Protein AF-A0A1A7ZUZ5-F1 (afdb_monomer)

Foldseek 3Di:
DKDKDFQCPDVVGAFQQQKAKPQNVHTFPDDPRGMTIGDDDLPDRPWDWDDDPFWIKTKMKIAGDPPPRPDDPDDDDDDGPDIDMDIDIGTPVNVPD

Sequence (97 aa):
MTVVANPASTWPTVQPERTSLLDRTCKPKQTDGVRVLFEFNVNSCGTKAMAGDWYVVYENEILHDRLLIADGPNFISREPQFKVTARCFYPLSAINR

Solvent-accessible surface area (backbone atoms only — not comparable to full-atom values): 5851 Å² total; per-residue (Å²): 80,78,48,76,48,59,45,39,77,44,86,76,65,37,62,36,89,59,32,21,36,65,27,72,86,40,54,59,76,44,69,80,79,38,31,29,32,39,72,49,60,66,81,39,56,67,31,44,77,45,82,55,98,62,31,37,36,35,37,41,34,43,35,44,65,73,93,70,62,87,68,62,97,84,77,86,77,90,70,70,92,45,72,46,80,48,75,47,81,41,48,52,80,73,75,66,129

Mean predicted aligned error: 6.97 Å

Organism: Nothobranchius furzeri (NCBI:txid105023)

Structure (mmCIF, N/CA/C/O backbone):
data_AF-A0A1A7ZUZ5-F1
#
_entry.id   AF-A0A1A7ZUZ5-F1
#
loop_
_atom_site.group_PDB
_atom_site.id
_atom_site.type_symbol
_atom_site.label_atom_id
_atom_site.label_alt_id
_atom_site.label_comp_id
_atom_site.label_asym_id
_atom_site.label_entity_id
_atom_site.label_seq_id
_atom_site.pdbx_PDB_ins_code
_atom_site.Cartn_x
_atom_site.Cartn_y
_atom_site.Cartn_z
_atom_site.occupancy
_atom_site.B_iso_or_equiv
_atom_site.auth_seq_id
_atom_site.auth_comp_id
_atom_site.auth_asym_id
_atom_site.auth_atom_id
_atom_site.pdbx_PDB_model_num
ATOM 1 N N . MET A 1 1 ? 3.256 -7.532 -3.688 1.00 92.75 1 MET A N 1
ATOM 2 C CA . MET A 1 1 ? 3.756 -6.504 -2.758 1.00 92.75 1 MET A CA 1
ATOM 3 C C . MET A 1 1 ? 3.112 -6.738 -1.409 1.00 92.75 1 MET A C 1
ATOM 5 O O . MET A 1 1 ? 1.913 -6.996 -1.363 1.00 92.75 1 MET A O 1
ATOM 9 N N . THR A 1 2 ? 3.909 -6.671 -0.346 1.00 97.12 2 THR A N 1
ATOM 10 C CA . THR A 1 2 ? 3.438 -6.854 1.028 1.00 97.12 2 THR A CA 1
ATOM 11 C C . THR A 1 2 ? 3.818 -5.623 1.832 1.00 97.12 2 THR A C 1
ATOM 13 O O . THR A 1 2 ? 4.984 -5.233 1.833 1.00 97.12 2 THR A O 1
ATOM 16 N N . VAL A 1 3 ? 2.839 -4.994 2.478 1.00 96.94 3 VAL A N 1
ATOM 17 C CA . VAL A 1 3 ? 3.035 -3.764 3.253 1.00 96.94 3 VAL A CA 1
ATOM 18 C C . VAL A 1 3 ? 2.456 -3.962 4.643 1.00 96.94 3 VAL A C 1
ATOM 20 O O . VAL A 1 3 ? 1.303 -4.367 4.781 1.00 96.94 3 VAL A O 1
ATOM 23 N N . VAL A 1 4 ? 3.256 -3.653 5.663 1.00 96.69 4 VAL A N 1
ATOM 24 C CA . VAL A 1 4 ? 2.815 -3.604 7.058 1.00 96.69 4 VAL A CA 1
ATOM 25 C C . VAL A 1 4 ? 2.927 -2.171 7.548 1.00 96.69 4 VAL A C 1
ATOM 27 O O . VAL A 1 4 ? 3.972 -1.543 7.394 1.00 96.69 4 VAL A O 1
ATOM 30 N N . ALA A 1 5 ? 1.855 -1.657 8.141 1.00 94.75 5 ALA A N 1
ATOM 31 C CA . ALA A 1 5 ? 1.827 -0.326 8.735 1.00 94.75 5 ALA A CA 1
AT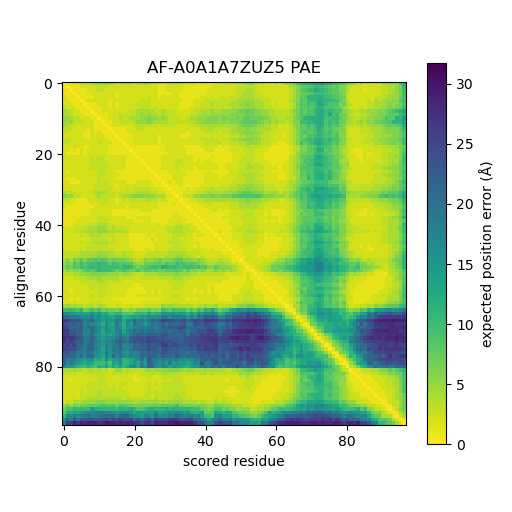OM 32 C C . ALA A 1 5 ? 1.179 -0.373 10.119 1.00 94.75 5 ALA A C 1
ATOM 34 O O . ALA A 1 5 ? 0.409 -1.284 10.414 1.00 94.75 5 ALA A O 1
ATOM 35 N N . ASN A 1 6 ? 1.478 0.620 10.954 1.00 95.06 6 ASN A N 1
ATOM 36 C CA . ASN A 1 6 ? 0.934 0.767 12.304 1.00 95.06 6 ASN A CA 1
ATOM 37 C C . ASN A 1 6 ? 0.063 2.039 12.401 1.00 95.06 6 ASN A C 1
ATOM 39 O O . ASN A 1 6 ? 0.508 3.045 12.957 1.00 95.06 6 ASN A O 1
ATOM 43 N N . PRO A 1 7 ? -1.144 2.036 11.803 1.00 91.62 7 PRO A N 1
ATOM 44 C CA . PRO A 1 7 ? -2.026 3.202 11.794 1.00 91.62 7 PRO A CA 1
ATOM 45 C C . PRO A 1 7 ? -2.550 3.578 13.187 1.00 91.62 7 PRO A C 1
ATOM 47 O O . PRO A 1 7 ? -2.752 4.756 13.451 1.00 91.62 7 PRO A O 1
ATOM 50 N N . ALA A 1 8 ? -2.705 2.632 14.120 1.00 91.50 8 ALA A N 1
ATOM 51 C CA . ALA A 1 8 ? -3.218 2.950 15.457 1.00 91.50 8 ALA A CA 1
ATOM 52 C C . ALA A 1 8 ? -2.251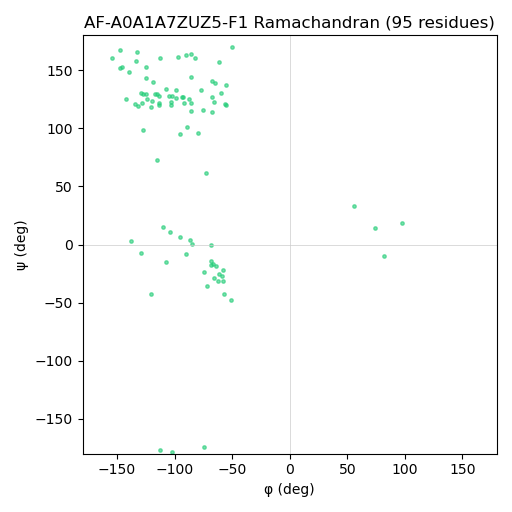 3.805 16.302 1.00 91.50 8 ALA A C 1
ATOM 54 O O . ALA A 1 8 ? -2.652 4.369 17.316 1.00 91.50 8 ALA A O 1
ATOM 55 N N . SER A 1 9 ? -0.982 3.916 15.896 1.00 90.31 9 SER A N 1
ATOM 56 C CA . SER A 1 9 ? 0.027 4.724 16.599 1.00 90.31 9 SER A CA 1
ATOM 57 C C . SER A 1 9 ? 0.047 6.198 16.183 1.00 90.31 9 SER A C 1
ATOM 59 O O . SER A 1 9 ? 0.915 6.943 16.635 1.00 90.31 9 SER A O 1
ATOM 61 N N . THR A 1 10 ? -0.864 6.637 15.310 1.00 85.75 10 THR A N 1
ATOM 62 C CA . THR A 1 10 ? -0.986 8.052 14.938 1.00 85.75 10 THR A CA 1
ATOM 63 C C . THR A 1 10 ? -1.867 8.831 15.909 1.00 85.75 10 THR A C 1
ATOM 65 O O . THR A 1 10 ? -2.654 8.261 16.664 1.00 85.75 10 THR A O 1
ATOM 68 N N . TRP A 1 11 ? -1.765 10.158 15.846 1.00 79.19 11 TRP A N 1
ATOM 69 C CA . TRP A 1 11 ? -2.717 11.078 16.457 1.00 79.19 11 TRP A CA 1
ATOM 70 C C . TRP A 1 11 ? -3.349 11.959 15.364 1.00 79.19 11 TRP A C 1
ATOM 72 O O . TRP A 1 11 ? -2.597 12.632 14.655 1.00 79.19 11 TRP A O 1
ATOM 82 N N . PRO A 1 12 ? -4.685 11.980 15.213 1.00 80.44 12 PRO A N 1
ATOM 83 C CA . PRO A 1 12 ? -5.657 11.120 15.891 1.00 80.44 12 PRO A CA 1
ATOM 84 C C . PRO A 1 12 ? -5.450 9.630 15.559 1.00 80.44 12 PRO A C 1
ATOM 86 O O . PRO A 1 12 ? -4.832 9.275 14.549 1.00 80.44 12 PRO A O 1
ATOM 89 N N . THR A 1 13 ? -5.930 8.753 16.444 1.00 85.75 13 THR A N 1
ATOM 90 C CA . THR A 1 13 ? -5.797 7.299 16.279 1.00 85.75 13 THR A CA 1
ATOM 91 C C . THR A 1 13 ? -6.594 6.827 15.070 1.00 85.75 13 THR A C 1
ATOM 93 O O . THR A 1 13 ? -7.810 7.009 15.005 1.00 85.75 13 THR A O 1
ATOM 96 N N . VAL A 1 14 ? -5.915 6.181 14.123 1.00 88.50 14 VAL A N 1
ATOM 97 C CA . VAL A 1 14 ? -6.549 5.614 12.932 1.00 88.50 14 VAL A CA 1
ATOM 98 C C . VAL A 1 14 ? -6.918 4.163 13.191 1.00 88.50 14 VAL A C 1
ATOM 100 O O . VAL A 1 14 ? -6.066 3.351 13.544 1.00 88.50 14 VAL A O 1
ATOM 103 N N . GLN A 1 15 ? -8.187 3.828 12.957 1.00 90.62 15 GLN A N 1
ATOM 104 C CA . GLN A 1 15 ? -8.686 2.456 13.030 1.00 90.62 15 GLN A CA 1
ATOM 105 C C . GLN A 1 15 ? -8.075 1.601 11.904 1.00 90.62 15 GLN A C 1
ATOM 107 O O . GLN A 1 15 ? -8.368 1.867 10.728 1.00 90.62 15 GLN A O 1
ATOM 112 N N . PRO A 1 16 ? -7.241 0.592 12.226 1.00 93.31 16 PRO A N 1
ATOM 113 C CA . PRO A 1 16 ? -6.566 -0.259 11.245 1.00 93.31 16 PRO A CA 1
ATOM 114 C C . PRO A 1 16 ? -7.513 -0.859 10.196 1.00 93.31 16 PRO A C 1
ATOM 116 O O . PRO A 1 16 ? -7.279 -0.737 8.992 1.00 93.31 16 PRO A O 1
ATOM 119 N N . GLU A 1 17 ? -8.633 -1.432 10.632 1.00 92.50 17 GLU A N 1
ATOM 120 C CA . GLU A 1 17 ? -9.645 -2.078 9.789 1.00 92.50 17 GLU A CA 1
ATOM 121 C C . GLU A 1 17 ? -10.349 -1.125 8.811 1.00 92.50 17 GLU A C 1
ATOM 123 O O . GLU A 1 17 ? -10.930 -1.559 7.817 1.00 92.50 17 GLU A O 1
ATOM 128 N N . ARG A 1 18 ? -10.273 0.184 9.063 1.00 90.38 18 ARG A N 1
ATOM 129 C CA . ARG A 1 18 ? -10.868 1.229 8.219 1.00 90.38 18 ARG A CA 1
ATOM 130 C C . ARG A 1 18 ? -9.889 1.828 7.220 1.00 90.38 18 ARG A C 1
ATOM 132 O O . ARG A 1 18 ? -10.218 2.804 6.546 1.00 90.38 18 ARG A O 1
ATOM 139 N N . THR A 1 19 ? -8.687 1.275 7.128 1.00 93.44 19 THR A N 1
ATOM 140 C CA . THR A 1 19 ? -7.741 1.653 6.083 1.00 93.44 19 THR A CA 1
ATOM 141 C C . THR A 1 19 ? -8.028 0.912 4.776 1.00 93.44 19 THR A C 1
ATOM 143 O O . THR A 1 19 ? -8.717 -0.109 4.736 1.00 93.44 19 THR A O 1
ATOM 146 N N . SER A 1 20 ? -7.523 1.442 3.672 1.00 95.31 20 SER A N 1
ATOM 147 C CA . SER A 1 20 ? -7.531 0.788 2.364 1.00 95.31 20 SER A CA 1
ATOM 148 C C . SER A 1 20 ? -6.287 1.180 1.583 1.00 95.31 20 SER A C 1
ATOM 150 O O . SER A 1 20 ? -5.615 2.146 1.939 1.00 95.31 20 SER A O 1
ATOM 152 N N . LEU A 1 21 ? -6.019 0.479 0.486 1.00 96.38 21 LEU A N 1
ATOM 153 C CA . LEU A 1 21 ? -5.080 0.964 -0.526 1.00 96.38 21 LEU A CA 1
ATOM 154 C C . LEU A 1 21 ? -5.710 2.093 -1.365 1.00 96.38 21 LEU A C 1
ATOM 156 O O . LEU A 1 21 ? -6.825 2.551 -1.067 1.00 96.38 21 LEU A O 1
ATOM 160 N N . LEU A 1 22 ? -4.999 2.545 -2.407 1.00 95.31 22 LEU A N 1
ATOM 161 C CA . LEU A 1 22 ? -5.482 3.598 -3.308 1.00 95.31 22 LEU A CA 1
ATOM 162 C C . LEU A 1 22 ? -6.825 3.215 -3.953 1.00 95.31 22 LEU A C 1
ATOM 164 O O . LEU A 1 22 ? -7.745 4.031 -4.001 1.00 95.31 22 LEU A O 1
ATOM 168 N N . ASP A 1 23 ? -6.957 1.960 -4.389 1.00 95.81 23 ASP A N 1
ATOM 169 C CA . ASP A 1 23 ? -8.262 1.361 -4.662 1.00 95.81 23 ASP A CA 1
ATOM 170 C C . ASP A 1 23 ? -8.961 1.008 -3.340 1.00 95.81 23 ASP A C 1
ATOM 172 O O . ASP A 1 23 ? -8.512 0.147 -2.578 1.00 95.81 23 ASP A O 1
ATOM 176 N N . ARG A 1 24 ? -10.097 1.663 -3.075 1.00 93.19 24 ARG A N 1
ATOM 177 C CA . ARG A 1 24 ? -10.848 1.535 -1.817 1.00 93.19 24 ARG A CA 1
ATOM 178 C C . ARG A 1 24 ? -11.469 0.154 -1.601 1.00 93.19 24 ARG A C 1
ATOM 180 O O . ARG A 1 24 ? -11.827 -0.158 -0.459 1.00 93.19 24 ARG A O 1
ATOM 187 N N . THR A 1 25 ? -11.581 -0.659 -2.654 1.00 95.25 25 THR A N 1
ATOM 188 C CA . THR A 1 25 ? -12.026 -2.058 -2.570 1.00 95.25 25 THR A CA 1
ATOM 189 C C . THR A 1 25 ? -10.944 -2.973 -1.988 1.00 95.25 25 THR A C 1
ATOM 191 O O . THR A 1 25 ? -11.266 -3.985 -1.367 1.00 95.25 25 THR A O 1
ATOM 194 N N . CYS A 1 26 ? -9.668 -2.587 -2.090 1.00 96.88 26 CYS A N 1
ATOM 195 C CA . CYS A 1 26 ? -8.555 -3.316 -1.496 1.00 96.88 26 CYS A CA 1
ATOM 196 C C . CYS A 1 26 ? -8.432 -3.009 0.003 1.00 96.88 26 CYS A C 1
ATOM 198 O O . CYS A 1 26 ? -7.840 -2.007 0.421 1.00 96.88 26 CYS A O 1
ATOM 200 N N . LYS A 1 27 ? -9.018 -3.892 0.816 1.00 96.00 27 LYS A N 1
ATOM 201 C CA . LYS A 1 27 ? -8.989 -3.854 2.286 1.00 96.00 27 LYS A CA 1
ATOM 202 C C . LYS A 1 27 ? -7.789 -4.624 2.864 1.00 96.00 27 LYS A C 1
ATOM 204 O O . LYS A 1 27 ? -7.175 -5.411 2.139 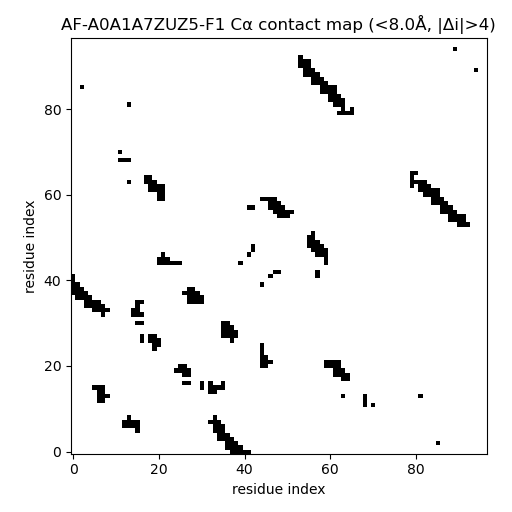1.00 96.00 27 LYS A O 1
ATOM 209 N N . PRO A 1 28 ? -7.425 -4.397 4.142 1.00 97.06 28 PRO A N 1
ATOM 210 C CA . PRO A 1 28 ? -6.365 -5.155 4.798 1.00 97.06 28 PRO A CA 1
ATOM 211 C C . PRO A 1 28 ? -6.634 -6.659 4.724 1.00 97.06 28 PRO A C 1
ATOM 213 O O . PRO A 1 28 ? -7.754 -7.107 4.967 1.00 97.06 28 PRO A O 1
ATOM 216 N N . LYS A 1 29 ? -5.594 -7.445 4.436 1.00 97.69 29 LYS A N 1
ATOM 217 C CA . LYS A 1 29 ? -5.647 -8.912 4.499 1.00 97.69 29 LYS A CA 1
ATOM 218 C C . LYS A 1 29 ? -5.700 -9.396 5.948 1.00 97.69 29 LYS A C 1
ATOM 220 O O . LYS A 1 29 ? -6.350 -10.392 6.243 1.00 97.69 29 LYS A O 1
ATOM 225 N N . GLN A 1 30 ? -5.007 -8.694 6.845 1.00 97.62 30 GLN A N 1
ATOM 226 C CA . GLN A 1 30 ? -4.998 -8.978 8.277 1.00 97.62 30 GLN A CA 1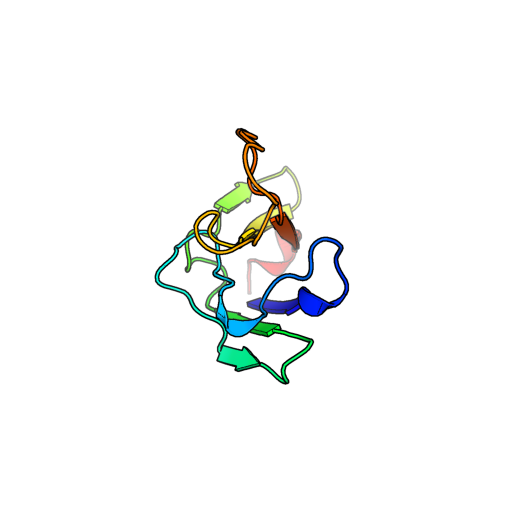
ATOM 227 C C . GLN A 1 30 ? -4.836 -7.687 9.083 1.00 97.62 30 GLN A C 1
ATOM 229 O O . GLN A 1 30 ? -4.213 -6.725 8.628 1.00 97.62 30 GLN A O 1
ATOM 234 N N . THR A 1 31 ? -5.368 -7.691 10.301 1.00 95.56 31 THR A N 1
ATOM 235 C CA . THR A 1 31 ? -5.115 -6.680 11.327 1.00 95.56 31 THR A CA 1
ATOM 236 C C . THR A 1 31 ? -4.976 -7.348 12.696 1.00 95.56 31 THR A C 1
ATOM 238 O O . THR A 1 31 ? -5.587 -8.389 12.935 1.00 95.56 31 THR A O 1
ATOM 241 N N . ASP A 1 32 ? -4.158 -6.768 13.575 1.00 94.00 32 ASP A N 1
ATOM 242 C CA . ASP A 1 32 ? -4.013 -7.160 14.987 1.00 94.00 32 ASP A CA 1
ATOM 243 C C . ASP A 1 32 ? -4.588 -6.096 15.952 1.00 94.00 32 ASP A C 1
ATOM 245 O O . ASP A 1 32 ? -4.289 -6.100 17.143 1.00 94.00 32 ASP A O 1
ATOM 249 N N . GLY A 1 33 ? -5.395 -5.160 15.435 1.00 89.06 33 GLY A N 1
ATOM 250 C CA . GLY A 1 33 ? -5.940 -4.024 16.189 1.00 89.06 33 GLY A CA 1
ATOM 251 C C . GLY A 1 33 ? -4.978 -2.840 16.340 1.00 89.06 33 GLY A C 1
ATOM 252 O O . GLY A 1 33 ? -5.408 -1.756 16.726 1.00 89.06 33 GLY A O 1
ATOM 253 N N . VAL A 1 34 ? -3.701 -2.999 15.976 1.00 93.75 34 VAL A N 1
ATOM 254 C CA . VAL A 1 34 ? -2.691 -1.925 15.988 1.00 93.75 34 VAL A CA 1
ATOM 255 C C . VAL A 1 34 ? -2.114 -1.700 14.587 1.00 93.75 34 VAL A C 1
ATOM 257 O O . VAL A 1 34 ? -1.954 -0.573 14.113 1.00 93.75 34 VAL A O 1
ATOM 260 N N . ARG A 1 35 ? -1.833 -2.800 13.897 1.00 96.12 35 ARG A N 1
ATOM 261 C CA . ARG A 1 35 ? -1.193 -2.893 12.595 1.00 96.12 35 ARG A CA 1
ATOM 262 C C . ARG A 1 35 ? -2.161 -3.417 11.547 1.00 96.12 35 ARG A C 1
ATOM 264 O O . ARG A 1 35 ? -3.168 -4.069 11.835 1.00 96.12 35 ARG A O 1
ATOM 271 N N . VAL A 1 36 ? -1.798 -3.148 10.302 1.00 97.00 36 VAL A N 1
ATOM 272 C CA . VAL A 1 36 ? -2.445 -3.681 9.105 1.00 97.00 36 VAL A CA 1
ATOM 273 C C . VAL A 1 36 ? -1.421 -4.376 8.233 1.00 97.00 36 VAL A C 1
ATOM 275 O O . VAL A 1 36 ? -0.292 -3.903 8.103 1.00 97.00 36 VAL A O 1
ATOM 278 N N . LEU A 1 37 ? -1.843 -5.473 7.614 1.00 97.94 37 LEU A N 1
ATOM 279 C CA . LEU A 1 37 ? -1.129 -6.170 6.557 1.00 97.94 37 LEU A CA 1
ATOM 280 C C . LEU A 1 37 ? -1.926 -6.038 5.262 1.00 97.94 37 LEU A C 1
ATOM 282 O O . LEU A 1 37 ? -3.067 -6.496 5.179 1.00 97.94 37 LEU A O 1
ATOM 286 N N . PHE A 1 38 ? -1.298 -5.479 4.236 1.00 98.19 38 PHE A N 1
ATOM 287 C CA . PHE A 1 38 ? -1.783 -5.535 2.863 1.00 98.19 38 PHE A CA 1
ATOM 288 C C . PHE A 1 38 ? -0.906 -6.478 2.050 1.00 98.19 38 PHE A C 1
ATOM 290 O O . PHE A 1 38 ? 0.320 -6.390 2.095 1.00 98.19 38 PHE A O 1
ATOM 297 N N . GLU A 1 39 ? -1.541 -7.346 1.271 1.00 98.00 39 GLU A N 1
ATOM 298 C CA . GLU A 1 39 ? -0.879 -8.220 0.308 1.00 98.00 39 GLU A CA 1
ATOM 299 C C . GLU A 1 39 ? -1.663 -8.166 -1.001 1.00 98.00 39 GLU A C 1
ATOM 301 O O . GLU A 1 39 ? -2.862 -8.433 -1.026 1.00 98.00 39 GLU A O 1
ATOM 306 N N . PHE A 1 40 ? -0.996 -7.753 -2.074 1.00 97.31 40 PHE A N 1
ATOM 307 C CA . PHE A 1 40 ? -1.629 -7.490 -3.366 1.00 97.31 40 PHE A CA 1
ATOM 308 C C . PHE A 1 40 ? -0.622 -7.652 -4.507 1.00 97.31 40 PHE A C 1
ATOM 310 O O . PHE A 1 40 ? 0.596 -7.601 -4.295 1.00 97.31 40 PHE A O 1
ATOM 317 N N . ASN A 1 41 ? -1.104 -7.844 -5.737 1.00 96.50 41 ASN A N 1
ATOM 318 C CA . ASN A 1 41 ? -0.222 -7.853 -6.905 1.00 96.50 41 ASN A CA 1
ATOM 319 C C . ASN A 1 41 ? 0.354 -6.446 -7.126 1.00 96.50 41 ASN A C 1
ATOM 321 O O . ASN A 1 41 ? -0.364 -5.458 -6.991 1.00 96.50 41 ASN A O 1
ATOM 325 N N . VAL A 1 42 ? 1.632 -6.352 -7.494 1.00 94.50 42 VAL A N 1
ATOM 326 C CA . VAL A 1 42 ? 2.348 -5.086 -7.702 1.00 94.50 42 VAL A CA 1
ATOM 327 C C . VAL A 1 42 ? 1.690 -4.176 -8.754 1.00 94.50 42 VAL A C 1
ATOM 329 O O . VAL A 1 42 ? 1.884 -2.972 -8.720 1.00 94.50 42 VAL A O 1
ATOM 332 N N . ASN A 1 43 ? 0.879 -4.719 -9.664 1.00 93.88 43 ASN A N 1
ATOM 333 C CA . ASN A 1 43 ? 0.149 -3.958 -10.686 1.00 93.88 43 ASN A CA 1
ATOM 334 C C . ASN A 1 43 ? -1.356 -3.777 -10.386 1.00 93.88 43 ASN A C 1
ATOM 336 O O . ASN A 1 43 ? -2.109 -3.361 -11.261 1.00 93.88 43 ASN A O 1
ATOM 340 N N . SER A 1 44 ? -1.807 -4.113 -9.174 1.00 97.12 44 SER A N 1
ATOM 341 C CA . SER A 1 44 ? -3.219 -4.075 -8.758 1.00 97.12 44 SER A CA 1
ATOM 342 C C . SER A 1 44 ? -3.487 -2.999 -7.696 1.00 97.12 44 SER A C 1
ATOM 344 O O . SER A 1 44 ? -2.586 -2.242 -7.334 1.00 97.12 44 SER A O 1
ATOM 346 N N . CYS A 1 45 ? -4.722 -2.910 -7.190 1.00 97.69 45 CYS A N 1
ATOM 347 C CA . CYS A 1 45 ? -5.120 -2.019 -6.089 1.00 97.69 45 CYS A CA 1
ATOM 348 C C . CYS A 1 45 ? -4.808 -0.528 -6.310 1.00 97.69 45 CYS A C 1
ATOM 350 O O . CYS A 1 45 ? -4.482 0.202 -5.370 1.00 97.69 45 CYS A O 1
ATOM 352 N N . GLY A 1 46 ? -4.873 -0.078 -7.566 1.00 97.44 46 GLY A N 1
ATOM 353 C CA . GLY A 1 46 ? -4.557 1.297 -7.952 1.00 97.44 46 GLY A CA 1
ATOM 354 C C . GLY A 1 46 ? -3.060 1.629 -7.952 1.00 97.44 46 GLY A C 1
ATOM 355 O O . GLY A 1 46 ? -2.705 2.802 -7.996 1.00 97.44 46 GLY A O 1
ATOM 356 N N . THR A 1 47 ? -2.168 0.635 -7.892 1.00 97.94 47 THR A N 1
ATOM 357 C CA . THR A 1 47 ? -0.716 0.879 -7.885 1.00 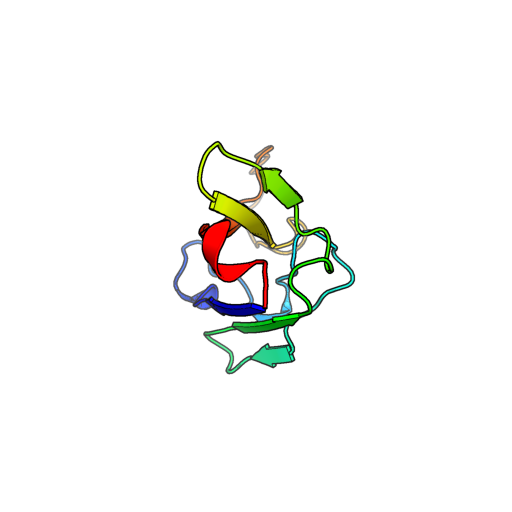97.94 47 THR A CA 1
ATOM 358 C C . THR A 1 47 ? -0.279 1.613 -9.149 1.00 97.94 47 THR A C 1
ATOM 360 O O . THR A 1 47 ? -0.604 1.204 -10.263 1.00 97.94 47 THR A O 1
ATOM 363 N N . LYS A 1 48 ? 0.481 2.695 -8.975 1.00 97.50 48 LYS A N 1
ATOM 364 C CA . LYS A 1 48 ? 1.042 3.488 -10.069 1.00 97.50 48 LYS A CA 1
ATOM 365 C C . LYS A 1 48 ? 2.442 2.982 -10.383 1.00 97.50 48 LYS A C 1
ATOM 367 O O . LYS A 1 48 ? 3.281 2.907 -9.489 1.00 97.50 48 LYS A O 1
ATOM 372 N N . ALA A 1 49 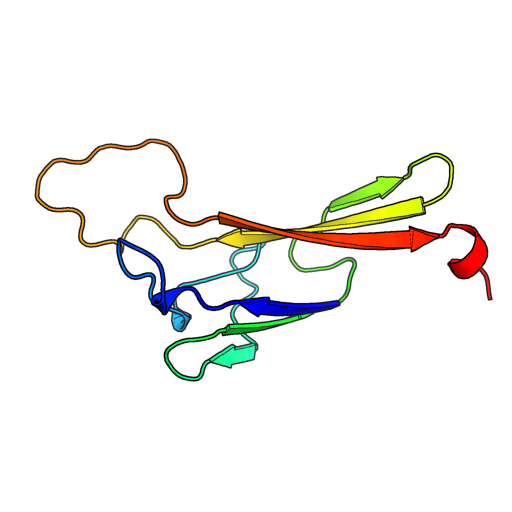? 2.689 2.660 -11.648 1.00 95.38 49 ALA A N 1
ATOM 373 C CA . ALA A 1 49 ? 4.017 2.320 -12.139 1.00 95.38 49 ALA A CA 1
ATOM 374 C C . ALA A 1 49 ? 4.653 3.543 -12.811 1.00 95.38 49 ALA A C 1
ATOM 376 O O . ALA A 1 49 ? 4.015 4.210 -13.624 1.00 95.38 49 ALA A O 1
ATOM 377 N N . MET A 1 50 ? 5.908 3.828 -12.477 1.00 95.19 50 MET A N 1
ATOM 378 C CA . MET A 1 50 ? 6.694 4.912 -13.065 1.00 95.19 50 MET A CA 1
ATOM 379 C C . MET A 1 50 ? 8.023 4.340 -13.549 1.00 95.19 50 MET A C 1
ATOM 381 O O . MET A 1 50 ? 8.770 3.761 -12.761 1.00 95.19 50 MET A O 1
ATOM 385 N N . ALA A 1 51 ? 8.315 4.486 -14.840 1.00 92.00 51 ALA A N 1
ATOM 386 C CA . ALA A 1 51 ? 9.604 4.105 -15.403 1.00 92.00 51 ALA A CA 1
ATOM 387 C C . ALA A 1 51 ? 10.594 5.266 -15.239 1.00 92.00 51 ALA A C 1
ATOM 389 O O . ALA A 1 51 ? 10.331 6.373 -15.704 1.00 92.00 51 ALA A O 1
ATOM 390 N N . GLY A 1 52 ? 11.706 5.011 -14.557 1.00 87.69 52 GLY A N 1
ATOM 391 C CA . GLY A 1 52 ? 12.897 5.855 -14.583 1.00 87.69 52 GLY A CA 1
ATOM 392 C C . GLY A 1 52 ? 13.972 5.244 -15.482 1.00 87.69 52 GLY A C 1
ATOM 393 O O . GLY A 1 52 ? 13.788 4.164 -16.039 1.00 87.69 52 GLY A O 1
ATOM 394 N N . ASP A 1 53 ? 15.124 5.907 -15.573 1.00 88.94 53 ASP A N 1
ATOM 395 C CA . ASP A 1 53 ? 16.208 5.494 -16.479 1.00 88.94 53 ASP A CA 1
ATOM 396 C C . ASP A 1 53 ? 16.777 4.098 -16.163 1.00 88.94 53 ASP A C 1
ATOM 398 O O . ASP A 1 53 ? 17.205 3.378 -17.061 1.00 88.94 53 ASP A O 1
ATOM 402 N N . TRP A 1 54 ? 16.771 3.699 -14.885 1.00 91.88 54 TRP A N 1
ATOM 403 C CA . TRP A 1 54 ? 17.415 2.462 -14.407 1.00 91.88 54 TRP A CA 1
ATOM 404 C C . TRP A 1 54 ? 16.504 1.579 -13.552 1.00 91.88 54 TRP A C 1
ATOM 406 O O . TRP A 1 54 ? 16.884 0.466 -13.182 1.00 91.88 54 TRP A O 1
ATOM 416 N N . TYR A 1 55 ? 15.311 2.061 -13.213 1.00 94.25 55 TYR A N 1
ATOM 417 C CA . TYR A 1 55 ? 14.390 1.391 -12.305 1.00 94.25 55 TYR A CA 1
ATOM 418 C C . TYR A 1 55 ? 12.936 1.627 -12.706 1.00 94.25 55 TYR A C 1
ATOM 420 O O . TYR A 1 55 ? 12.587 2.669 -13.254 1.00 94.25 55 TYR A O 1
ATOM 428 N N . VAL A 1 56 ? 12.071 0.680 -12.360 1.00 94.81 56 VAL A N 1
ATOM 429 C CA . VAL A 1 56 ? 10.622 0.879 -12.314 1.00 94.81 56 VAL A CA 1
ATOM 430 C C . VAL A 1 56 ? 10.217 1.047 -10.857 1.00 94.81 56 VAL A C 1
ATOM 432 O O . VAL A 1 56 ? 10.567 0.226 -10.005 1.00 94.81 56 VAL A O 1
ATOM 435 N N . VAL A 1 57 ? 9.486 2.118 -10.567 1.00 95.88 57 VAL A N 1
ATOM 436 C CA . VAL A 1 57 ? 8.894 2.368 -9.252 1.00 95.88 57 VAL A CA 1
ATOM 437 C C . VAL A 1 57 ? 7.440 1.947 -9.284 1.00 95.88 57 VAL A C 1
ATOM 439 O O . VAL A 1 57 ? 6.674 2.438 -10.110 1.00 95.88 57 VAL A O 1
ATOM 442 N N . TYR A 1 58 ? 7.054 1.085 -8.353 1.00 96.81 58 TYR A N 1
ATOM 443 C CA . TYR A 1 58 ? 5.655 0.811 -8.053 1.00 96.81 58 TYR A CA 1
ATOM 444 C C . TYR A 1 58 ? 5.279 1.533 -6.768 1.00 96.81 58 TYR A C 1
ATOM 446 O O . TYR A 1 58 ? 5.886 1.304 -5.720 1.00 96.81 58 TYR A O 1
ATOM 454 N N . GLU A 1 59 ? 4.298 2.421 -6.864 1.00 97.81 59 GLU A N 1
ATOM 455 C CA . GLU A 1 59 ? 3.818 3.254 -5.769 1.00 97.81 59 GLU A CA 1
ATOM 456 C C . GLU A 1 59 ? 2.358 2.940 -5.444 1.00 97.81 59 GLU A C 1
ATOM 458 O O . GLU A 1 59 ? 1.493 2.964 -6.322 1.00 97.81 59 GLU A O 1
ATOM 463 N N . ASN A 1 60 ? 2.072 2.712 -4.166 1.00 97.69 60 ASN A N 1
ATOM 464 C CA . ASN A 1 60 ? 0.711 2.649 -3.648 1.00 97.69 60 ASN A CA 1
ATOM 465 C C . ASN A 1 60 ? 0.582 3.491 -2.368 1.00 97.69 60 ASN A C 1
ATOM 467 O O . ASN A 1 60 ? 1.581 3.891 -1.766 1.00 97.69 60 ASN A O 1
ATOM 471 N N . GLU A 1 61 ? -0.648 3.767 -1.947 1.00 96.12 61 GLU A N 1
ATOM 472 C CA . GLU A 1 61 ? -0.951 4.587 -0.779 1.00 96.12 61 GLU A CA 1
ATOM 473 C C . GLU A 1 61 ? -1.929 3.857 0.142 1.00 96.12 61 GLU A C 1
ATOM 475 O O . GLU A 1 61 ? -2.974 3.396 -0.306 1.00 96.12 61 GLU A O 1
ATOM 480 N N . ILE A 1 62 ? -1.611 3.794 1.437 1.00 94.94 62 ILE A N 1
ATOM 481 C CA . ILE A 1 62 ? -2.561 3.404 2.479 1.00 94.94 62 ILE A CA 1
ATOM 482 C C . ILE A 1 62 ? -3.298 4.662 2.928 1.00 94.94 62 ILE A C 1
ATOM 484 O O . ILE A 1 62 ? -2.671 5.646 3.327 1.00 94.94 62 ILE A O 1
ATOM 488 N N . LEU A 1 63 ? -4.622 4.610 2.876 1.00 92.62 63 LEU A N 1
ATOM 489 C CA . LEU A 1 63 ? -5.529 5.717 3.144 1.00 92.62 63 LEU A CA 1
ATOM 490 C C . LEU A 1 63 ? -6.529 5.332 4.236 1.00 92.62 63 LEU A C 1
ATOM 492 O O . LEU A 1 63 ? -6.885 4.163 4.369 1.00 92.62 63 LEU A O 1
ATOM 496 N N . HIS A 1 64 ? -7.028 6.320 4.975 1.00 87.44 64 HIS A N 1
ATOM 497 C CA . HIS A 1 64 ? -8.188 6.180 5.861 1.00 87.44 64 HIS A CA 1
ATOM 498 C C . HIS A 1 64 ? -9.308 7.130 5.414 1.00 87.44 64 HIS A C 1
ATOM 500 O O . HIS A 1 64 ? -9.039 8.269 5.018 1.00 87.44 64 HIS A O 1
ATOM 506 N N . ASP A 1 65 ? -10.562 6.669 5.453 1.00 69.50 65 ASP A N 1
ATOM 507 C CA . ASP A 1 65 ? -11.712 7.497 5.079 1.00 69.50 65 ASP A CA 1
ATOM 508 C C . ASP A 1 65 ? -12.085 8.501 6.169 1.00 69.50 65 ASP A C 1
ATOM 510 O O . ASP A 1 65 ? -12.245 8.175 7.340 1.00 69.50 65 ASP A O 1
ATOM 514 N N . ARG A 1 66 ? -12.286 9.748 5.742 1.00 59.34 66 ARG A N 1
ATOM 515 C CA . ARG A 1 66 ? -12.555 10.906 6.601 1.00 59.34 66 ARG A CA 1
ATOM 516 C C . ARG A 1 66 ? -13.772 10.825 7.499 1.00 59.34 66 ARG A C 1
ATOM 518 O O . ARG A 1 66 ? -13.800 11.512 8.508 1.00 59.34 66 ARG A O 1
ATOM 525 N N . LEU A 1 67 ? -14.790 10.057 7.122 1.00 53.66 67 LEU A N 1
ATOM 526 C CA . LEU A 1 67 ? -16.099 10.104 7.782 1.00 53.66 67 LEU A CA 1
ATOM 527 C C . LEU A 1 67 ? -16.079 9.568 9.225 1.00 53.66 67 LEU A C 1
ATOM 529 O O . LEU A 1 67 ? -17.123 9.503 9.864 1.00 53.66 67 LEU A O 1
ATOM 533 N N . LEU A 1 68 ? -14.918 9.123 9.714 1.00 50.88 68 LEU A N 1
ATOM 534 C CA . LEU A 1 68 ? -14.795 8.263 10.882 1.00 50.88 68 LEU A CA 1
ATOM 535 C C . LEU A 1 68 ? -13.654 8.655 11.826 1.00 50.88 68 LEU A C 1
ATOM 537 O O . LEU A 1 68 ? -13.452 7.971 12.830 1.00 50.88 68 LEU A O 1
ATOM 541 N N . ILE A 1 69 ? -12.947 9.750 11.541 1.00 52.50 69 ILE A N 1
ATOM 542 C CA . ILE A 1 69 ? -12.070 10.370 12.529 1.00 52.50 69 ILE A CA 1
ATOM 543 C C . ILE A 1 69 ? -12.955 11.301 13.347 1.00 52.50 69 ILE A C 1
ATOM 545 O O . ILE A 1 69 ? -13.543 12.237 12.808 1.00 52.50 69 ILE A O 1
ATOM 549 N N . ALA A 1 70 ? -13.110 10.989 14.633 1.00 53.19 70 ALA A N 1
ATOM 550 C CA . ALA A 1 70 ? -13.842 11.813 15.585 1.00 53.19 70 ALA A CA 1
ATOM 551 C C . ALA A 1 70 ? -13.030 13.072 15.916 1.00 53.19 70 ALA A C 1
ATOM 553 O O . ALA A 1 70 ? -12.623 13.288 17.055 1.00 53.19 70 ALA A O 1
ATOM 554 N N . ASP A 1 71 ? -12.764 13.895 14.909 1.00 54.75 71 ASP A N 1
ATOM 555 C CA . ASP A 1 71 ? -12.362 15.262 15.156 1.00 54.75 71 ASP A CA 1
ATOM 556 C C . ASP A 1 71 ? -13.571 15.971 15.745 1.00 54.75 71 ASP A C 1
ATOM 558 O O . ASP A 1 71 ? -14.682 15.882 15.215 1.00 54.75 71 ASP A O 1
ATOM 562 N N . GLY A 1 72 ? -13.365 16.611 16.892 1.00 53.22 72 GLY A N 1
ATOM 563 C CA . GLY A 1 72 ? -14.401 17.339 17.610 1.00 53.22 72 GLY A CA 1
ATOM 564 C C . GLY A 1 72 ? -15.185 18.321 16.723 1.00 53.22 72 GLY A C 1
ATOM 565 O O . GLY A 1 72 ? -14.823 18.590 15.574 1.00 53.22 72 GLY A O 1
ATOM 566 N N . PRO A 1 73 ? -16.283 18.883 17.251 1.00 47.22 73 PRO A N 1
ATOM 567 C CA . PRO A 1 73 ? -17.208 19.671 16.450 1.00 47.22 73 PRO A CA 1
ATOM 568 C C . PRO A 1 73 ? -16.465 20.819 15.741 1.00 47.22 73 PRO A C 1
ATOM 570 O O . PRO A 1 73 ? -15.894 21.684 16.402 1.00 47.22 73 PRO A O 1
ATOM 573 N N . ASN A 1 74 ? -16.520 20.823 14.399 1.00 50.66 74 ASN A N 1
ATOM 574 C CA . ASN A 1 74 ? -16.122 21.899 13.466 1.00 50.66 74 ASN A CA 1
ATOM 575 C C . ASN A 1 74 ? -14.731 21.866 12.782 1.00 50.66 74 ASN A C 1
ATOM 577 O O . ASN A 1 74 ? -14.328 22.895 12.236 1.00 50.66 74 ASN A O 1
ATOM 581 N N . PHE A 1 75 ? -14.007 20.742 12.697 1.00 56.12 75 PHE A N 1
ATOM 582 C CA . PHE A 1 75 ? -12.758 20.703 11.908 1.00 56.12 75 PHE A CA 1
ATOM 583 C C . PHE A 1 75 ? -12.982 20.317 10.428 1.00 56.12 75 PHE A C 1
ATOM 585 O O . PHE A 1 75 ? -13.141 19.148 10.082 1.00 56.12 75 PHE A O 1
ATOM 592 N N . ILE A 1 76 ? -12.980 21.308 9.526 1.00 52.50 76 ILE A N 1
ATOM 593 C CA . ILE A 1 76 ? -13.002 21.106 8.065 1.00 52.50 76 ILE A CA 1
ATOM 594 C C . ILE A 1 76 ? -11.558 21.161 7.543 1.00 52.50 76 ILE A C 1
ATOM 596 O O . ILE A 1 76 ? -11.042 22.236 7.252 1.00 52.50 76 ILE A O 1
ATOM 600 N N . SER A 1 77 ? -10.890 20.016 7.393 1.00 52.91 77 SER A N 1
ATOM 601 C CA . SER A 1 77 ? -9.657 19.929 6.587 1.00 52.91 77 SER A CA 1
ATOM 602 C C . SER A 1 77 ? -9.995 19.429 5.178 1.00 52.91 77 SER A C 1
ATOM 604 O O . SER A 1 77 ? -11.032 18.793 4.990 1.00 52.91 77 SER A O 1
ATOM 606 N N . ARG A 1 78 ? -9.122 19.630 4.168 1.00 52.06 78 ARG A N 1
ATOM 607 C CA . ARG A 1 78 ? -9.265 19.092 2.788 1.00 52.06 78 ARG A CA 1
ATOM 608 C C . ARG A 1 78 ? -8.292 17.940 2.424 1.00 52.06 78 ARG A C 1
ATOM 610 O O . ARG A 1 78 ? -8.657 17.161 1.547 1.00 52.06 78 ARG A O 1
ATOM 617 N N . GLU A 1 79 ? -7.222 17.691 3.196 1.00 55.88 79 GLU A N 1
ATOM 618 C CA . GLU A 1 79 ? -6.340 16.501 3.071 1.00 55.88 79 GLU A CA 1
ATOM 619 C C . GLU A 1 79 ? -6.773 15.208 3.821 1.00 55.88 79 GLU A C 1
ATOM 621 O O . GLU A 1 79 ? -7.255 15.270 4.957 1.00 55.88 79 GLU A O 1
ATOM 626 N N . PRO A 1 80 ? -6.534 13.998 3.265 1.00 54.84 80 PRO A N 1
ATOM 627 C CA . PRO A 1 80 ? -6.640 12.762 4.044 1.00 54.84 80 PRO A CA 1
ATOM 628 C C . PRO A 1 80 ? -5.724 12.861 5.270 1.00 54.84 80 PRO A C 1
ATOM 630 O O . PRO A 1 80 ? -4.519 13.044 5.129 1.00 54.84 80 PRO A O 1
ATOM 633 N N . GLN A 1 81 ? -6.289 12.753 6.473 1.00 69.38 81 GLN A N 1
ATOM 634 C CA . GLN A 1 81 ? -5.517 12.928 7.712 1.00 69.38 81 GLN A CA 1
ATOM 635 C C . GLN A 1 81 ? -4.503 11.806 7.939 1.00 69.38 81 GLN A C 1
ATOM 637 O O . GLN A 1 81 ? -3.547 11.976 8.688 1.00 69.38 81 GLN A O 1
ATOM 642 N N . PHE A 1 82 ? -4.680 10.679 7.248 1.00 81.94 82 PHE A N 1
ATOM 643 C CA . PHE A 1 82 ? -3.731 9.583 7.234 1.00 81.94 82 PHE A CA 1
ATOM 644 C C . PHE A 1 82 ? -3.456 9.131 5.804 1.00 81.94 82 PHE A C 1
ATOM 646 O O . PHE A 1 82 ? -4.362 8.686 5.089 1.00 81.94 82 PHE A O 1
ATOM 653 N N . LYS A 1 83 ? -2.188 9.244 5.408 1.00 89.62 83 LYS A N 1
ATOM 654 C CA . LYS A 1 83 ? -1.664 8.745 4.142 1.00 89.62 83 LYS A CA 1
ATOM 655 C C . LYS A 1 83 ? -0.267 8.186 4.355 1.00 89.62 83 LYS A C 1
ATOM 657 O O . LYS A 1 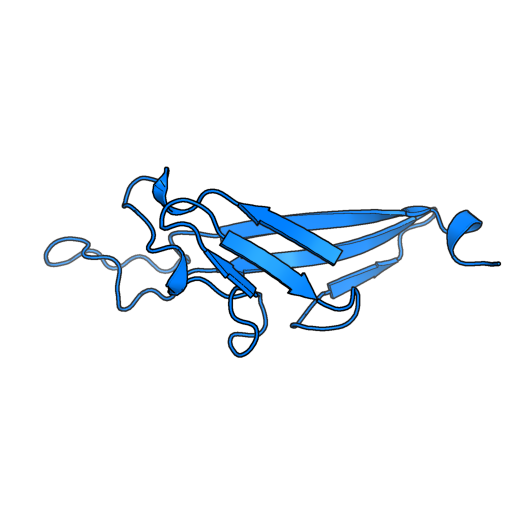83 ? 0.619 8.900 4.814 1.00 89.62 83 LYS A O 1
ATOM 662 N N . VAL A 1 84 ? -0.061 6.936 3.961 1.00 92.50 84 VAL A N 1
ATOM 663 C CA . VAL A 1 84 ? 1.268 6.317 3.929 1.00 92.50 84 VAL A CA 1
ATOM 664 C C . VAL A 1 84 ? 1.560 5.885 2.505 1.00 92.50 84 VAL A C 1
ATOM 666 O O . VAL A 1 84 ? 0.855 5.044 1.959 1.00 92.50 84 VAL A O 1
ATOM 669 N N . THR A 1 85 ? 2.602 6.450 1.904 1.00 95.69 85 THR A N 1
ATOM 670 C CA . THR A 1 85 ? 3.036 6.083 0.553 1.00 95.69 85 THR A CA 1
ATOM 671 C C . THR A 1 85 ? 4.081 4.976 0.637 1.00 95.69 85 THR A C 1
ATOM 673 O O . THR A 1 85 ? 5.130 5.149 1.255 1.00 95.69 85 THR A O 1
ATOM 676 N N . ALA A 1 86 ? 3.808 3.844 -0.003 1.00 95.62 86 ALA A N 1
ATOM 677 C CA . ALA A 1 86 ? 4.739 2.734 -0.133 1.00 95.62 86 ALA A CA 1
ATOM 678 C C . ALA A 1 86 ? 5.297 2.703 -1.559 1.00 95.62 86 ALA A C 1
ATOM 680 O O . ALA A 1 86 ? 4.534 2.708 -2.525 1.00 95.62 86 ALA A O 1
ATOM 681 N N . ARG A 1 87 ? 6.627 2.661 -1.687 1.00 96.06 87 ARG A N 1
ATOM 682 C CA . ARG A 1 87 ? 7.330 2.595 -2.974 1.00 96.06 87 ARG A CA 1
ATOM 683 C C . ARG A 1 87 ? 8.267 1.400 -3.006 1.00 96.06 87 ARG A C 1
ATOM 685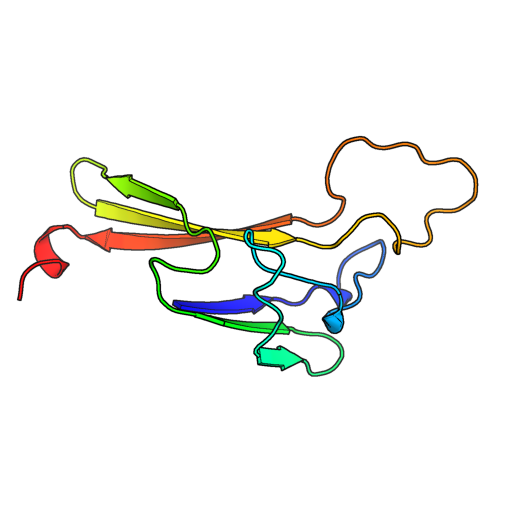 O O . ARG A 1 87 ? 9.097 1.243 -2.114 1.00 96.06 87 ARG A O 1
ATOM 692 N N . CYS A 1 88 ? 8.166 0.603 -4.060 1.00 94.12 88 CYS A N 1
ATOM 693 C CA . CYS A 1 88 ? 9.113 -0.461 -4.363 1.00 94.12 88 CYS A CA 1
ATOM 694 C C . CYS A 1 88 ? 9.862 -0.120 -5.648 1.00 94.12 88 CYS A C 1
ATOM 696 O O . CYS A 1 88 ? 9.244 0.167 -6.672 1.00 94.12 88 CYS A O 1
ATOM 698 N N . PHE A 1 89 ? 11.188 -0.166 -5.582 1.00 94.19 89 PHE A N 1
ATOM 699 C CA . PHE A 1 89 ? 12.075 0.111 -6.704 1.00 94.19 89 PHE A CA 1
ATOM 700 C C . PHE A 1 89 ? 12.609 -1.213 -7.239 1.00 94.19 89 PHE A C 1
ATOM 702 O O . PHE A 1 89 ? 13.230 -1.975 -6.500 1.00 94.19 89 PHE A O 1
ATOM 709 N N . TYR A 1 90 ? 12.374 -1.474 -8.519 1.00 92.88 90 TYR A N 1
ATOM 710 C CA . TYR A 1 90 ? 12.881 -2.650 -9.213 1.00 92.88 90 TYR A CA 1
ATOM 711 C C . TYR A 1 90 ? 1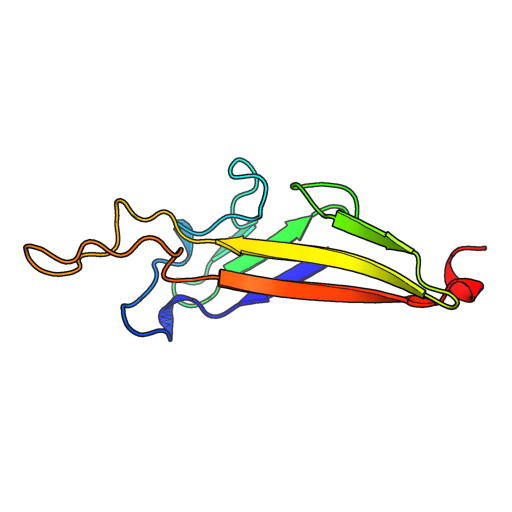3.881 -2.190 -10.267 1.00 92.88 90 TYR A C 1
ATOM 713 O O . TYR A 1 90 ? 13.496 -1.417 -11.144 1.00 92.88 90 TYR A O 1
ATOM 721 N N . PRO A 1 91 ? 15.151 -2.619 -10.212 1.00 93.44 91 PRO A N 1
ATOM 722 C CA . PRO A 1 91 ? 16.101 -2.269 -11.255 1.00 93.44 91 PRO A CA 1
ATOM 723 C C . PRO A 1 91 ? 15.661 -2.905 -12.577 1.00 93.44 91 PRO A C 1
ATOM 725 O O . PRO A 1 91 ? 15.249 -4.064 -12.599 1.00 93.44 91 PRO A O 1
ATOM 728 N N . LEU A 1 92 ? 15.771 -2.171 -13.687 1.00 87.88 92 LEU A N 1
ATOM 729 C CA . LEU A 1 92 ? 15.361 -2.660 -15.013 1.00 87.88 92 LEU A CA 1
ATOM 730 C C . LEU A 1 92 ? 16.103 -3.942 -15.413 1.00 87.88 92 LEU A C 1
ATOM 732 O O . LEU A 1 92 ? 15.527 -4.814 -16.059 1.00 87.88 92 LEU A O 1
ATOM 736 N N . SER A 1 93 ? 17.350 -4.099 -14.964 1.00 85.06 93 SER A N 1
ATOM 737 C CA . SER A 1 93 ? 18.135 -5.321 -15.160 1.00 85.06 93 SER A CA 1
ATOM 738 C C . SER A 1 93 ? 17.517 -6.562 -14.509 1.00 85.06 93 SER A C 1
ATOM 740 O O . SER A 1 93 ? 17.761 -7.667 -14.979 1.00 85.06 93 SER A O 1
ATOM 742 N N . ALA A 1 94 ? 16.708 -6.402 -13.458 1.00 75.69 94 ALA A N 1
ATOM 743 C CA . ALA A 1 94 ? 16.004 -7.500 -12.797 1.00 75.69 94 ALA A CA 1
ATOM 744 C C . ALA A 1 94 ? 14.612 -7.773 -13.388 1.00 75.69 94 ALA A C 1
ATOM 746 O O . ALA A 1 94 ? 13.990 -8.765 -13.023 1.00 75.69 94 ALA A O 1
ATOM 747 N N . ILE A 1 95 ? 14.116 -6.916 -14.289 1.00 67.38 95 ILE A N 1
ATOM 748 C CA . ILE A 1 95 ? 12.793 -7.061 -14.923 1.00 67.38 95 ILE A CA 1
ATOM 749 C C . ILE A 1 95 ? 12.857 -7.988 -16.157 1.00 67.38 95 ILE A C 1
ATOM 751 O O . ILE A 1 95 ? 11.837 -8.297 -16.761 1.00 67.38 95 ILE A O 1
ATOM 755 N N . ASN A 1 96 ? 14.037 -8.533 -16.475 1.00 59.47 96 ASN A N 1
ATOM 756 C CA . ASN A 1 96 ? 14.219 -9.576 -17.483 1.00 59.47 96 ASN A CA 1
ATOM 757 C C . ASN A 1 96 ? 14.998 -10.777 -16.921 1.00 59.47 96 ASN A C 1
ATOM 759 O O . ASN A 1 96 ? 16.232 -10.776 -16.906 1.00 59.47 96 ASN A O 1
ATOM 763 N N . ARG A 1 97 ? 14.259 -11.818 -16.520 1.00 48.25 97 ARG A N 1
ATOM 764 C CA . ARG A 1 97 ? 14.626 -13.229 -16.709 1.00 48.25 97 ARG A CA 1
ATOM 765 C C . ARG A 1 97 ? 13.411 -14.138 -16.578 1.00 48.25 97 ARG A C 1
ATOM 767 O O . ARG A 1 97 ? 12.698 -14.004 -15.562 1.00 48.25 97 ARG A O 1
#

Secondary structure (DSSP, 8-state):
-EEEE-GGGSSSPP-GGGEE-SSTT---SEE-SS-EEEE--TT-TTPEEEE-SSEEEEEEEEEE-GGG--PPTT---SS-S-EEEEEEEEEGGGS--

Nearest PDB structures (foldseek):
  8bqu-assembly1_A  TM=7.373E-01  e=3.509E-04  Oryzias latipes
  8rki-assembly1_C  TM=7.680E-01  e=5.153E-04  Oryzias latipes
  3nk3-assembly1_A  TM=7.214E-01  e=4.384E-03  Gallus gallus
  3nk3-assembly1_B  TM=7.442E-01  e=8.018E-03  Gallus gallus
  8rki-assembly1_A  TM=7.316E-01  e=1.388E-02  Oryzias latipes

Radius of gyration: 15.46 Å; Cα contacts (8 Å, |Δi|>4): 178; chains: 1; bounding box: 35×35×35 Å

InterPro domains:
  IPR001507 Zona pellucida domain [PS51034] (1-97)
  IPR055356 ZP-N domain [PF23344] (1-91)

pLDDT: mean 85.57, std 16.03, range [47.22, 98.19]